Protein AF-A0A832CP91-F1 (afdb_monomer_lite)

Secondary structure (DSSP, 8-state):
-EEEEEEEEEEEEEEEEE--TT-TT-TT-B-EEEEEEESSSSS-EEEEEEE--S-SS-EEEEEEEEEEEEEEEEEE--BSSTTPPP--SEEEEE-PPP--SS--------------S-TTS--PPPPP-

pLDDT: mean 84.93, std 19.27, range [43.94, 98.69]

Foldseek 3Di:
DDKDFAPAWAKFFWKKFAADPPDPPLLQAFFKKWKWFAAPVPDIDTQDIGTDDSDRDIDIGGGPDIDTGRMMDIGRPDHPHPPGHHGTPDMDTDGDDPPPPDPPPPDDPPPDPPPDDDPPPPDDDDDDD

Radius of gyration: 22.29 Å; chains: 1; bounding box: 52×46×67 Å

Structure (mmCIF, N/CA/C/O backbone):
data_AF-A0A832CP91-F1
#
_entry.id   AF-A0A832CP91-F1
#
loop_
_atom_site.group_PDB
_atom_site.id
_atom_site.type_symbol
_atom_site.label_atom_id
_atom_site.label_alt_id
_atom_site.label_comp_id
_atom_site.label_asym_id
_atom_site.label_entity_id
_atom_site.label_seq_id
_atom_site.pdbx_PDB_ins_code
_atom_site.Cartn_x
_atom_site.Cartn_y
_atom_site.Cartn_z
_atom_site.occupancy
_atom_site.B_iso_or_equiv
_atom_site.auth_seq_id
_atom_site.auth_comp_id
_atom_site.auth_asym_id
_atom_site.auth_atom_id
_atom_site.pdbx_PDB_model_num
ATOM 1 N N . MET A 1 1 ? 9.974 3.261 3.440 1.00 84.81 1 MET A N 1
ATOM 2 C CA . MET A 1 1 ? 8.788 2.992 4.282 1.00 84.81 1 MET A CA 1
ATOM 3 C C . MET A 1 1 ? 8.161 4.326 4.604 1.00 84.81 1 MET A C 1
ATOM 5 O O . MET A 1 1 ? 8.901 5.224 4.986 1.00 84.81 1 MET A O 1
ATOM 9 N N . SER A 1 2 ? 6.847 4.434 4.451 1.00 90.44 2 SER A N 1
ATOM 10 C CA . SER A 1 2 ? 6.091 5.631 4.822 1.00 90.44 2 SER A CA 1
ATOM 11 C C . SER A 1 2 ? 5.188 5.294 6.002 1.00 90.44 2 SER A C 1
ATOM 13 O O . SER A 1 2 ? 4.533 4.251 5.985 1.00 90.44 2 SER A O 1
ATOM 15 N N . GLU A 1 3 ? 5.177 6.148 7.020 1.00 94.94 3 GLU A N 1
ATOM 16 C CA . GLU A 1 3 ? 4.324 6.013 8.200 1.00 94.94 3 GLU A CA 1
ATOM 17 C C . GLU A 1 3 ? 3.435 7.247 8.328 1.00 94.94 3 GLU A C 1
ATOM 19 O O . GLU A 1 3 ? 3.898 8.377 8.175 1.00 94.94 3 GLU A O 1
ATOM 24 N N . PHE A 1 4 ? 2.162 7.011 8.613 1.00 94.75 4 PHE A N 1
ATOM 25 C CA . PHE A 1 4 ? 1.144 8.032 8.787 1.00 94.75 4 PHE A CA 1
ATOM 26 C C . PHE A 1 4 ? 0.521 7.855 10.162 1.00 94.75 4 PHE A C 1
ATOM 28 O O . PHE A 1 4 ? 0.182 6.737 10.557 1.00 94.75 4 PHE A O 1
ATOM 35 N N . LYS A 1 5 ? 0.362 8.970 10.872 1.00 97.06 5 LYS A N 1
ATOM 36 C CA . LYS A 1 5 ? -0.325 9.034 12.157 1.00 97.06 5 LYS A CA 1
ATOM 37 C C . LYS A 1 5 ? -1.556 9.914 12.010 1.00 97.06 5 LYS A C 1
ATOM 39 O O . LYS A 1 5 ? -1.450 11.059 11.573 1.00 97.06 5 LYS A O 1
ATOM 44 N N . PHE A 1 6 ? -2.697 9.378 12.405 1.00 94.31 6 PHE A N 1
ATOM 45 C CA . PHE A 1 6 ? -3.952 10.103 12.506 1.00 94.31 6 PHE A CA 1
ATOM 46 C C . PHE A 1 6 ? -4.117 10.636 13.935 1.00 94.31 6 PHE A C 1
ATOM 48 O O . PHE A 1 6 ? -3.619 10.014 14.879 1.00 94.31 6 PHE A O 1
ATOM 55 N N . PRO A 1 7 ? -4.764 11.802 14.114 1.00 92.12 7 PRO A N 1
ATOM 56 C CA . PRO A 1 7 ? -5.030 12.343 15.445 1.00 92.12 7 PRO A CA 1
ATOM 57 C C . PRO A 1 7 ? -5.966 11.431 16.249 1.00 92.12 7 PRO A C 1
ATOM 59 O O . PRO A 1 7 ? -5.750 11.247 17.443 1.00 92.12 7 PRO A O 1
ATOM 62 N N . ASP A 1 8 ? -6.928 10.809 15.565 1.00 91.00 8 ASP A N 1
ATOM 63 C CA . ASP A 1 8 ? -7.927 9.910 16.133 1.00 91.00 8 ASP A CA 1
ATOM 64 C C . ASP A 1 8 ? -7.904 8.545 15.437 1.00 91.00 8 ASP A C 1
ATOM 66 O O . ASP A 1 8 ? -7.380 8.395 14.328 1.00 91.00 8 ASP A O 1
ATOM 70 N N . LYS A 1 9 ? -8.525 7.546 16.075 1.00 94.19 9 LYS A N 1
ATOM 71 C CA . LYS A 1 9 ? -8.756 6.235 15.463 1.00 94.19 9 LYS A CA 1
ATOM 72 C C . LYS A 1 9 ? -9.829 6.364 14.381 1.00 94.19 9 LYS A C 1
ATOM 74 O O . LYS A 1 9 ? -10.985 6.640 14.692 1.00 94.19 9 LYS A O 1
ATOM 79 N N . ILE A 1 10 ? -9.453 6.123 13.126 1.00 94.44 10 ILE A N 1
ATOM 80 C CA . ILE A 1 10 ? -10.343 6.260 11.963 1.00 94.44 10 ILE A CA 1
ATOM 81 C C . ILE A 1 10 ? -10.623 4.903 11.302 1.00 94.44 10 ILE A C 1
ATOM 83 O O . ILE A 1 10 ? -9.771 4.010 11.375 1.00 94.44 10 ILE A O 1
ATOM 87 N N . PRO A 1 11 ? -11.783 4.724 10.642 1.00 96.00 11 PRO A N 1
ATOM 88 C CA . PRO A 1 11 ? -12.017 3.569 9.784 1.00 96.00 11 PRO A CA 1
ATOM 89 C C . PRO A 1 11 ? -11.190 3.674 8.491 1.00 96.00 11 PRO A C 1
ATOM 91 O O . PRO A 1 11 ? -11.091 4.745 7.890 1.00 96.00 11 PRO A O 1
ATOM 94 N N . ILE A 1 12 ? -10.604 2.562 8.051 1.00 96.44 12 ILE A N 1
ATOM 95 C CA . ILE A 1 12 ? -9.731 2.463 6.876 1.00 96.44 12 ILE A CA 1
ATOM 96 C C . ILE A 1 12 ? -10.074 1.200 6.075 1.00 96.44 12 ILE A C 1
ATOM 98 O O . ILE A 1 12 ? -9.976 0.084 6.590 1.00 96.44 12 ILE A O 1
ATOM 102 N N . ASP A 1 13 ? -10.392 1.389 4.794 1.00 97.06 13 ASP A N 1
ATOM 103 C CA . ASP A 1 13 ? -10.789 0.349 3.831 1.00 97.06 13 ASP A CA 1
ATOM 104 C C . ASP A 1 13 ? -9.748 0.098 2.735 1.00 97.06 13 ASP A C 1
ATOM 106 O O . ASP A 1 13 ? -9.864 -0.849 1.947 1.00 97.06 13 ASP A O 1
ATOM 110 N N . GLY A 1 14 ? -8.734 0.953 2.630 1.00 97.81 14 GLY A N 1
ATOM 111 C CA . GLY A 1 14 ? -7.695 0.786 1.627 1.00 97.81 14 GLY A CA 1
ATOM 112 C C . GLY A 1 14 ? -6.844 2.020 1.389 1.00 97.81 14 GLY A C 1
ATOM 113 O O . GLY A 1 14 ? -6.896 2.996 2.138 1.00 97.81 14 GLY A O 1
ATOM 114 N N . LEU A 1 15 ? -6.076 1.963 0.305 1.00 98.12 15 LEU A N 1
ATOM 115 C CA . LEU A 1 15 ? -5.162 3.004 -0.149 1.00 98.12 15 LEU A CA 1
ATOM 116 C C . LEU A 1 15 ? -5.340 3.275 -1.647 1.00 98.12 15 LEU A C 1
ATOM 118 O O . LEU A 1 15 ? -5.660 2.365 -2.415 1.00 98.12 15 LEU A O 1
ATOM 122 N N . ILE A 1 16 ? -5.089 4.514 -2.063 1.00 98.12 16 ILE A N 1
ATOM 123 C CA . ILE A 1 16 ? -4.821 4.886 -3.457 1.00 98.12 16 ILE A CA 1
ATOM 124 C C . ILE A 1 16 ? -3.348 5.260 -3.542 1.00 98.12 16 ILE A C 1
ATOM 126 O O . ILE A 1 16 ? -2.869 6.045 -2.727 1.00 98.12 16 ILE A O 1
ATOM 130 N N . LEU A 1 17 ? -2.638 4.702 -4.515 1.00 97.94 17 LEU A N 1
ATOM 131 C CA . LEU A 1 17 ? -1.229 4.985 -4.759 1.00 97.94 17 LEU A CA 1
ATOM 132 C C . LEU A 1 17 ? -1.042 5.553 -6.164 1.00 97.94 17 LEU A C 1
ATOM 134 O O . LEU A 1 17 ? -1.545 4.984 -7.135 1.00 97.94 17 LEU A O 1
ATOM 138 N N . LEU A 1 18 ? -0.273 6.636 -6.269 1.00 97.50 18 LEU A N 1
ATOM 139 C CA . LEU A 1 18 ? 0.169 7.220 -7.531 1.00 97.50 18 LEU A CA 1
AT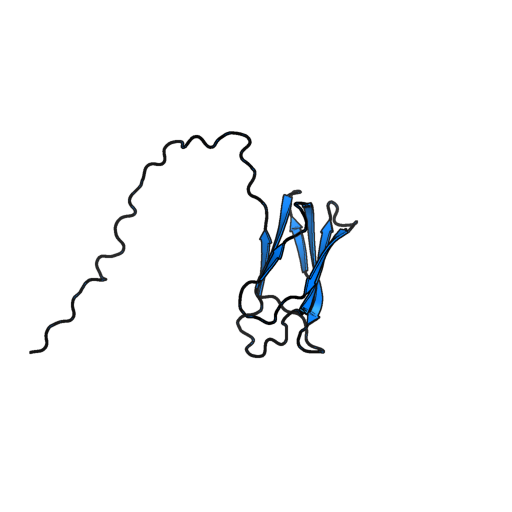OM 140 C C . LEU A 1 18 ? 1.699 7.220 -7.608 1.00 97.50 18 LEU A C 1
ATOM 142 O O . LEU A 1 18 ? 2.380 7.804 -6.760 1.00 97.50 18 LEU A O 1
ATOM 146 N N . ASN A 1 19 ? 2.238 6.591 -8.652 1.00 96.31 19 ASN A N 1
ATOM 147 C CA . ASN A 1 19 ? 3.672 6.616 -8.940 1.00 96.31 19 ASN A CA 1
ATOM 148 C C . ASN A 1 19 ? 4.127 8.011 -9.407 1.00 96.31 19 ASN A C 1
ATOM 150 O O . ASN A 1 19 ? 3.323 8.824 -9.876 1.00 96.31 19 ASN A O 1
ATOM 154 N N . CYS A 1 20 ? 5.430 8.286 -9.307 1.00 95.25 20 CYS A N 1
ATOM 155 C CA . CYS A 1 20 ? 6.030 9.531 -9.788 1.00 95.25 20 CYS A CA 1
ATOM 156 C C . CYS A 1 20 ? 5.754 9.758 -11.281 1.00 95.25 20 CYS A C 1
ATOM 158 O O . CYS A 1 20 ? 6.135 8.960 -12.130 1.00 95.25 20 CYS A O 1
ATOM 160 N N . GLN A 1 21 ? 5.117 10.884 -11.603 1.00 92.56 21 GLN A N 1
ATOM 161 C CA . GLN A 1 21 ? 4.687 11.207 -12.971 1.00 92.56 21 GLN A CA 1
ATOM 162 C C . GLN A 1 21 ? 5.806 11.801 -13.841 1.00 92.56 21 GLN A C 1
ATOM 164 O O . GLN A 1 21 ? 5.653 11.945 -15.049 1.00 92.56 21 GLN A O 1
ATOM 169 N N . ASN A 1 22 ? 6.934 12.170 -13.232 1.00 91.50 22 ASN A N 1
ATOM 170 C CA . ASN A 1 22 ? 8.065 12.817 -13.896 1.00 91.50 22 ASN A CA 1
ATOM 171 C C . ASN A 1 22 ? 9.199 11.848 -14.276 1.00 91.50 22 ASN A C 1
ATOM 173 O O . ASN A 1 22 ? 10.164 12.276 -14.908 1.00 91.50 22 ASN A O 1
ATOM 177 N N . ASP A 1 23 ? 9.100 10.563 -13.920 1.00 88.19 23 ASP A N 1
ATOM 178 C CA . ASP A 1 23 ? 10.095 9.549 -14.272 1.00 88.19 23 ASP A CA 1
ATOM 179 C C . ASP A 1 23 ? 9.632 8.718 -15.475 1.00 88.19 23 ASP A C 1
ATOM 181 O O . ASP A 1 23 ? 8.853 7.771 -15.355 1.00 88.19 23 ASP A O 1
ATOM 185 N N . ARG A 1 24 ? 10.163 9.046 -16.659 1.00 87.81 24 ARG A N 1
ATOM 186 C CA . ARG A 1 24 ? 9.867 8.318 -17.903 1.00 87.81 24 ARG A CA 1
ATOM 187 C C . ARG A 1 24 ? 10.301 6.850 -17.852 1.00 87.81 24 ARG A C 1
ATOM 189 O O . ARG A 1 24 ? 9.702 6.024 -18.540 1.00 87.81 24 ARG A O 1
ATOM 196 N N . PHE A 1 25 ? 11.342 6.531 -17.085 1.00 89.56 25 PHE A N 1
ATOM 197 C CA . PHE A 1 25 ? 11.893 5.181 -16.985 1.00 89.56 25 PHE A CA 1
ATOM 198 C C . PHE A 1 25 ? 11.261 4.361 -15.862 1.00 89.56 25 PHE A C 1
ATOM 200 O O . PHE A 1 25 ? 11.484 3.152 -15.818 1.00 89.56 25 PHE A O 1
ATOM 207 N N . ARG A 1 26 ? 10.435 4.988 -15.010 1.00 92.94 26 ARG A N 1
ATOM 208 C CA . ARG A 1 26 ? 9.679 4.329 -13.935 1.00 92.94 26 ARG A CA 1
ATOM 209 C C . ARG A 1 26 ? 10.578 3.484 -13.032 1.00 92.94 26 ARG A C 1
ATOM 211 O O . ARG A 1 26 ? 10.230 2.372 -12.637 1.00 92.94 26 ARG A O 1
ATOM 218 N N . LEU A 1 27 ? 11.773 3.995 -12.741 1.00 93.25 27 LEU A N 1
ATOM 219 C CA . LEU A 1 27 ? 12.792 3.272 -11.991 1.00 93.25 27 LEU A CA 1
ATOM 220 C C . LEU A 1 27 ? 12.292 2.980 -10.580 1.00 93.25 27 LEU A C 1
ATOM 222 O O . LEU A 1 27 ? 12.509 1.883 -10.076 1.00 93.25 27 LEU A O 1
ATOM 226 N N . GLY A 1 28 ? 11.600 3.936 -9.961 1.00 95.94 28 GLY A N 1
ATOM 227 C CA . GLY A 1 28 ? 11.100 3.813 -8.594 1.00 95.94 28 GLY A CA 1
ATOM 228 C C . GLY A 1 28 ? 9.758 3.100 -8.442 1.00 95.94 28 GLY A C 1
ATOM 229 O O . GLY A 1 28 ? 9.277 2.994 -7.313 1.00 95.94 28 GLY A O 1
ATOM 230 N N . ASP A 1 29 ? 9.161 2.593 -9.528 1.00 97.56 29 ASP A N 1
ATOM 231 C CA . ASP A 1 29 ? 7.869 1.911 -9.457 1.00 97.56 29 ASP A CA 1
ATOM 232 C C . ASP A 1 29 ? 7.952 0.695 -8.534 1.00 97.56 29 ASP A C 1
ATOM 234 O O . ASP A 1 29 ? 8.728 -0.249 -8.737 1.00 97.56 29 ASP A O 1
ATOM 238 N N . ILE A 1 30 ? 7.098 0.716 -7.519 1.00 98.12 30 ILE A N 1
ATOM 239 C CA . ILE A 1 30 ? 6.993 -0.341 -6.524 1.00 98.12 30 ILE A CA 1
ATOM 240 C C . ILE A 1 30 ? 6.350 -1.563 -7.170 1.00 98.12 30 ILE A C 1
ATOM 242 O O . ILE A 1 30 ? 5.351 -1.453 -7.882 1.00 98.12 30 ILE A O 1
ATOM 246 N N . LYS A 1 31 ? 6.923 -2.735 -6.899 1.00 98.25 31 LYS A N 1
ATOM 247 C CA . LYS A 1 31 ? 6.364 -4.020 -7.305 1.00 98.25 31 LYS A CA 1
ATOM 248 C C . LYS A 1 31 ? 5.665 -4.661 -6.121 1.00 98.25 31 LYS A C 1
ATOM 250 O O . LYS A 1 31 ? 4.448 -4.584 -6.043 1.00 98.25 31 LYS A O 1
ATOM 255 N N . ASP A 1 32 ? 6.400 -5.248 -5.186 1.00 98.50 32 ASP A N 1
ATOM 256 C CA . ASP A 1 32 ? 5.802 -5.935 -4.042 1.00 98.50 32 ASP A CA 1
ATOM 257 C C . ASP A 1 32 ? 5.713 -4.994 -2.840 1.00 98.50 32 ASP A C 1
ATOM 259 O O . ASP A 1 32 ? 6.610 -4.181 -2.604 1.00 98.50 32 ASP A O 1
ATOM 263 N N . PHE A 1 33 ? 4.638 -5.100 -2.063 1.00 98.69 33 PHE A N 1
ATOM 264 C CA . PHE A 1 33 ? 4.410 -4.250 -0.899 1.00 98.69 33 PHE A CA 1
ATOM 265 C C . PHE A 1 33 ? 3.682 -4.982 0.229 1.00 98.69 33 PHE A C 1
ATOM 267 O O . PHE A 1 33 ? 3.035 -6.014 0.032 1.00 98.69 33 PHE A O 1
ATOM 274 N N . VAL A 1 34 ? 3.754 -4.381 1.413 1.00 98.69 34 VAL A N 1
ATOM 275 C CA . VAL A 1 34 ? 2.943 -4.694 2.591 1.00 98.69 34 VAL A CA 1
ATOM 276 C C . VAL A 1 34 ? 2.361 -3.403 3.148 1.00 98.69 34 VAL A C 1
ATOM 278 O O . VAL A 1 34 ? 3.027 -2.367 3.168 1.00 98.69 34 VAL A O 1
ATOM 281 N N . THR A 1 35 ? 1.121 -3.467 3.619 1.00 98.56 35 THR A N 1
ATOM 282 C CA . THR A 1 35 ? 0.530 -2.429 4.464 1.00 98.56 35 THR A CA 1
ATOM 283 C C . THR A 1 35 ? 0.246 -2.993 5.845 1.00 98.56 35 THR A C 1
ATOM 285 O O . THR A 1 35 ? -0.337 -4.070 5.985 1.00 98.56 35 THR A O 1
ATOM 288 N N . GLU A 1 36 ? 0.655 -2.244 6.860 1.00 98.69 36 GLU A N 1
ATOM 289 C CA . GLU A 1 36 ? 0.444 -2.557 8.268 1.00 98.69 36 GLU A CA 1
ATOM 290 C C . GLU A 1 36 ? -0.368 -1.436 8.916 1.00 98.69 36 GLU A C 1
ATOM 292 O O . GLU A 1 36 ? -0.199 -0.262 8.578 1.00 98.69 36 GLU A O 1
ATOM 297 N N . LEU A 1 37 ? -1.225 -1.790 9.868 1.00 98.38 37 LEU A N 1
ATOM 298 C CA . LEU A 1 37 ? -1.966 -0.840 10.693 1.00 98.38 37 LEU A CA 1
ATOM 299 C C . LEU A 1 37 ? -1.632 -1.045 12.168 1.00 98.38 37 LEU A C 1
ATOM 301 O O . LEU A 1 37 ? -1.225 -2.134 12.582 1.00 98.38 37 LEU A O 1
ATOM 305 N N . SER A 1 38 ? -1.824 0.006 12.957 1.00 98.00 38 SER A N 1
ATOM 306 C CA . SER A 1 38 ? -1.669 -0.039 14.406 1.00 98.00 38 SER A CA 1
ATOM 307 C C . SER A 1 38 ? -2.652 0.907 15.102 1.00 98.00 38 SER A C 1
ATOM 309 O O . SER A 1 38 ? -2.967 1.993 14.607 1.00 98.00 38 SER A O 1
ATOM 311 N N . GLU A 1 39 ? -3.154 0.486 16.262 1.00 96.06 39 GLU A N 1
ATOM 312 C CA . GLU A 1 39 ? -3.974 1.337 17.134 1.00 96.06 39 GLU A CA 1
ATOM 313 C C . GLU A 1 39 ? -3.119 2.201 18.075 1.00 96.06 39 GLU A C 1
ATOM 315 O O . GLU A 1 39 ? -3.549 3.285 18.458 1.00 96.06 39 GLU A O 1
ATOM 320 N N . ASP A 1 40 ? -1.907 1.749 18.418 1.00 94.12 40 ASP A N 1
ATOM 321 C CA . ASP A 1 40 ? -1.052 2.309 19.478 1.00 94.12 40 ASP A CA 1
ATOM 322 C C . ASP A 1 40 ? 0.327 2.804 18.984 1.00 94.12 40 ASP A C 1
ATOM 324 O O . ASP A 1 40 ? 1.116 3.346 19.759 1.00 94.12 40 ASP A O 1
ATOM 328 N N . GLY A 1 41 ? 0.654 2.587 17.708 1.00 94.94 41 GLY A N 1
ATOM 329 C CA . GLY A 1 41 ? 1.955 2.888 17.102 1.00 94.94 41 GLY A CA 1
ATOM 330 C C . GLY A 1 41 ? 3.085 1.920 17.486 1.00 94.94 41 GLY A C 1
ATOM 331 O O . GLY A 1 41 ? 4.194 2.029 16.958 1.00 94.94 41 GLY A O 1
ATOM 332 N N . SER A 1 42 ? 2.823 0.949 18.362 1.00 95.56 42 SER A N 1
ATOM 333 C CA . SER A 1 42 ? 3.813 0.007 18.904 1.00 95.56 42 SER A CA 1
ATOM 334 C C . SER A 1 42 ? 3.595 -1.413 18.385 1.00 95.56 42 SER A C 1
ATOM 336 O O . SER A 1 42 ? 4.547 -2.074 17.967 1.00 95.56 42 SER A O 1
ATOM 338 N N . THR A 1 43 ? 2.343 -1.862 18.346 1.00 97.19 43 THR A N 1
ATOM 339 C CA . THR A 1 43 ? 1.933 -3.183 17.869 1.00 97.19 43 THR A CA 1
ATOM 340 C C . THR A 1 43 ? 1.381 -3.063 16.457 1.00 97.19 43 THR A C 1
ATOM 342 O O . THR A 1 43 ? 0.421 -2.331 16.226 1.00 97.19 43 THR A O 1
ATOM 345 N N . TRP A 1 44 ? 1.973 -3.784 15.505 1.00 98.06 44 TRP A N 1
ATOM 346 C CA . TRP A 1 44 ? 1.653 -3.657 14.083 1.00 98.06 44 TRP A CA 1
ATOM 347 C C . TRP A 1 44 ? 1.053 -4.943 13.527 1.00 98.06 44 TRP A C 1
ATOM 349 O O . TRP A 1 44 ? 1.600 -6.028 13.724 1.00 98.06 44 TRP A O 1
ATOM 359 N N . GLN A 1 45 ? -0.056 -4.809 12.803 1.00 98.06 45 GLN A N 1
ATOM 360 C CA . GLN A 1 45 ? -0.720 -5.901 12.102 1.00 98.06 45 GLN A CA 1
ATOM 361 C C . GLN A 1 45 ? -0.591 -5.703 10.590 1.00 98.06 45 GLN A C 1
ATOM 363 O O . GLN A 1 45 ? -1.034 -4.683 10.068 1.00 98.06 45 GLN A O 1
ATOM 368 N N . GLU A 1 46 ? -0.058 -6.697 9.874 1.00 98.38 46 GLU A N 1
ATOM 369 C CA . GLU A 1 46 ? -0.150 -6.763 8.409 1.00 98.38 46 GLU A CA 1
ATOM 370 C C . GLU A 1 46 ? -1.622 -6.940 8.001 1.00 98.38 46 GLU A C 1
ATOM 372 O O . GLU A 1 46 ? -2.279 -7.902 8.409 1.00 98.38 46 GLU A O 1
ATOM 377 N N . VAL A 1 47 ? -2.153 -5.994 7.221 1.00 98.19 47 VAL A N 1
ATOM 378 C CA . VAL A 1 47 ? -3.553 -6.017 6.755 1.00 98.19 47 VAL A CA 1
ATOM 379 C C . VAL A 1 47 ? -3.678 -6.408 5.291 1.00 98.19 47 VAL A C 1
ATOM 381 O O . VAL A 1 47 ? -4.697 -6.967 4.888 1.00 98.19 47 VAL A O 1
ATOM 384 N N . VAL A 1 48 ? -2.645 -6.140 4.491 1.00 98.44 48 VAL A N 1
ATOM 385 C CA . VAL A 1 48 ? -2.574 -6.580 3.099 1.00 98.44 48 VAL A CA 1
ATOM 386 C C . VAL A 1 48 ? -1.125 -6.672 2.633 1.00 98.44 48 VAL A C 1
ATOM 388 O O . VAL A 1 48 ? -0.273 -5.858 2.997 1.00 98.44 48 VAL A O 1
ATOM 391 N N . ARG A 1 49 ? -0.879 -7.650 1.768 1.00 98.69 49 ARG A N 1
ATOM 392 C CA . ARG A 1 49 ? 0.345 -7.837 0.996 1.00 98.69 49 ARG A CA 1
ATOM 393 C C . ARG A 1 49 ? -0.042 -8.066 -0.449 1.00 98.69 49 ARG A C 1
ATOM 395 O O . ARG A 1 49 ? -0.997 -8.792 -0.719 1.00 98.69 49 ARG A O 1
ATOM 402 N N . GLY A 1 50 ? 0.698 -7.473 -1.371 1.00 98.25 50 GLY A N 1
ATOM 403 C CA . GLY A 1 50 ? 0.380 -7.622 -2.780 1.00 98.25 50 GLY A CA 1
ATOM 404 C C . GLY A 1 50 ? 1.469 -7.120 -3.704 1.00 98.25 50 GLY A C 1
ATOM 405 O O . GLY A 1 50 ? 2.572 -6.777 -3.276 1.00 98.25 50 GLY A O 1
ATOM 406 N N . THR A 1 51 ? 1.103 -7.071 -4.980 1.00 98.50 51 THR A N 1
ATOM 407 C CA . THR A 1 51 ? 1.946 -6.587 -6.067 1.00 98.50 51 THR A CA 1
ATOM 408 C C . THR A 1 51 ? 1.212 -5.474 -6.814 1.00 98.50 51 THR A C 1
ATOM 410 O O . THR A 1 51 ? 0.004 -5.557 -7.037 1.00 98.50 51 THR A O 1
ATOM 413 N N . LEU A 1 52 ? 1.942 -4.434 -7.199 1.00 98.44 52 LEU A N 1
ATOM 414 C CA . LEU A 1 52 ? 1.482 -3.299 -7.990 1.00 98.44 52 LEU A CA 1
ATOM 415 C C . LEU A 1 52 ? 2.028 -3.398 -9.414 1.00 98.44 52 LEU A C 1
ATOM 417 O O . LEU A 1 52 ? 3.118 -3.920 -9.661 1.00 98.44 52 LEU A O 1
ATOM 421 N N . SER A 1 53 ? 1.272 -2.867 -10.367 1.00 97.81 53 SER A N 1
ATOM 422 C CA . SER A 1 53 ? 1.708 -2.731 -11.755 1.00 97.81 53 SER A CA 1
ATOM 423 C C . SER A 1 53 ? 2.646 -1.533 -11.912 1.00 97.81 53 SER A C 1
ATOM 425 O O . SER A 1 53 ? 2.487 -0.521 -11.228 1.00 97.81 53 SER A O 1
ATOM 427 N N . SER A 1 54 ? 3.585 -1.613 -12.857 1.00 96.88 54 SER A N 1
ATOM 428 C CA . SER A 1 54 ? 4.355 -0.441 -13.288 1.00 96.88 54 SER A CA 1
ATOM 429 C C . SER A 1 54 ? 3.505 0.398 -14.245 1.00 96.88 54 SER A C 1
ATOM 431 O O . SER A 1 54 ? 3.280 0.027 -15.402 1.00 96.88 54 SER A O 1
ATOM 433 N N . THR A 1 55 ? 2.957 1.501 -13.741 1.00 96.00 55 THR A N 1
ATOM 434 C CA . THR A 1 55 ? 1.981 2.343 -14.443 1.00 96.00 55 THR A CA 1
ATOM 435 C C . THR A 1 55 ? 2.005 3.779 -13.923 1.00 96.00 55 THR A C 1
ATOM 437 O O . THR A 1 55 ? 2.391 4.023 -12.782 1.00 96.00 55 THR A O 1
ATOM 440 N N . PHE A 1 56 ? 1.553 4.722 -14.753 1.00 94.81 56 PHE A N 1
ATOM 441 C CA . PHE A 1 56 ? 1.287 6.102 -14.339 1.00 94.81 56 PHE A CA 1
ATOM 442 C C . PHE A 1 56 ? -0.125 6.290 -13.775 1.00 94.81 56 PHE A C 1
ATOM 444 O O . PHE A 1 56 ? -0.390 7.307 -13.141 1.00 94.81 56 PHE A O 1
ATOM 451 N N . ASN A 1 57 ? -1.023 5.322 -13.980 1.00 97.00 57 ASN A N 1
ATOM 452 C CA . ASN A 1 57 ? -2.387 5.402 -13.467 1.00 97.00 57 ASN A CA 1
ATOM 453 C C . ASN A 1 57 ? -2.414 5.179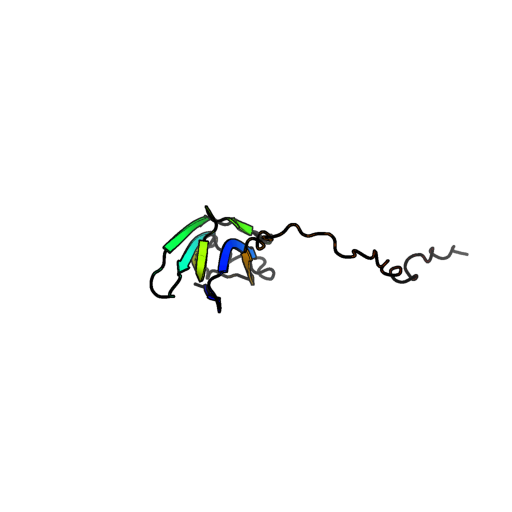 -11.946 1.00 97.00 57 ASN A C 1
ATOM 455 O O . ASN A 1 57 ? -1.652 4.344 -11.447 1.00 97.00 57 ASN A O 1
ATOM 459 N N . PRO A 1 58 ? -3.330 5.842 -11.215 1.00 97.88 58 PRO A N 1
ATOM 460 C CA . PRO A 1 58 ? -3.590 5.518 -9.821 1.00 97.88 58 PRO A CA 1
ATOM 461 C C . PRO A 1 58 ? -3.951 4.039 -9.648 1.00 97.88 58 PRO A C 1
ATOM 463 O O . PRO A 1 58 ? -4.701 3.469 -10.445 1.00 97.88 58 PRO A O 1
ATOM 466 N N . GLN A 1 59 ? -3.446 3.423 -8.583 1.00 98.12 59 GLN A N 1
ATOM 467 C CA . GLN A 1 59 ? -3.716 2.031 -8.233 1.00 98.12 59 GLN A CA 1
ATOM 468 C C . GLN A 1 59 ? -4.428 1.958 -6.889 1.00 98.12 59 GLN A C 1
ATOM 470 O O . GLN A 1 59 ? -4.014 2.586 -5.916 1.00 98.12 59 GLN A O 1
ATOM 475 N N . ILE A 1 60 ? -5.506 1.179 -6.840 1.00 98.38 60 ILE A N 1
ATOM 476 C CA . ILE A 1 60 ? -6.318 1.004 -5.638 1.00 98.38 60 ILE A CA 1
ATOM 477 C C . ILE A 1 60 ? -5.906 -0.289 -4.939 1.00 98.38 60 ILE A C 1
ATOM 479 O O . ILE A 1 60 ? -5.969 -1.370 -5.522 1.00 98.38 60 ILE A O 1
ATOM 483 N N . ILE A 1 61 ? -5.565 -0.180 -3.659 1.00 98.19 61 ILE A N 1
ATOM 484 C CA . ILE A 1 61 ? -5.310 -1.301 -2.760 1.00 98.19 61 ILE A CA 1
ATOM 485 C C . ILE A 1 61 ? -6.499 -1.391 -1.803 1.00 98.19 61 ILE A C 1
ATOM 487 O O . ILE A 1 61 ? -6.666 -0.536 -0.936 1.00 98.19 61 ILE A O 1
ATOM 491 N N . ARG A 1 62 ? -7.348 -2.409 -1.957 1.00 97.69 62 ARG A N 1
ATOM 492 C CA . ARG A 1 62 ? -8.465 -2.680 -1.037 1.00 97.69 62 ARG A CA 1
ATOM 493 C C . ARG A 1 62 ? -8.003 -3.598 0.087 1.00 97.69 62 ARG A C 1
ATOM 495 O O . ARG A 1 62 ? -7.306 -4.578 -0.170 1.00 97.69 62 ARG A O 1
ATOM 502 N N . PHE A 1 63 ? -8.405 -3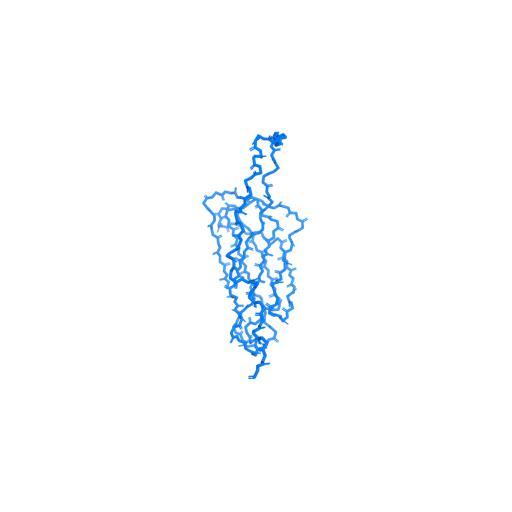.300 1.316 1.00 97.56 63 PHE A N 1
ATOM 503 C CA . PHE A 1 63 ? -8.204 -4.210 2.438 1.00 97.56 63 PHE A CA 1
ATOM 504 C C . PHE A 1 63 ? -9.317 -5.270 2.476 1.00 97.56 63 PHE A C 1
ATOM 506 O O . PHE A 1 63 ? -10.399 -5.038 1.935 1.00 97.56 63 PHE A O 1
ATOM 513 N N . PRO A 1 64 ? -9.092 -6.433 3.118 1.00 96.62 64 PRO A N 1
ATOM 514 C CA . PRO A 1 64 ? -10.104 -7.494 3.201 1.00 96.62 64 PRO A CA 1
ATOM 515 C C . PRO A 1 64 ? -11.385 -7.092 3.948 1.00 96.62 64 PRO A C 1
ATOM 517 O O . PRO A 1 64 ? -12.417 -7.742 3.806 1.00 96.62 64 PRO A O 1
ATOM 520 N N . LYS A 1 65 ? -11.298 -6.059 4.789 1.00 95.75 65 LYS A N 1
ATOM 521 C CA . LYS A 1 65 ? -12.382 -5.475 5.582 1.00 95.75 65 LYS A CA 1
ATOM 522 C C . LYS A 1 65 ? -11.989 -4.062 6.016 1.00 95.75 65 LYS A C 1
ATOM 524 O O . LYS A 1 65 ? -10.820 -3.697 5.903 1.00 95.75 65 LYS A O 1
ATOM 529 N N . THR A 1 66 ? -12.931 -3.330 6.599 1.00 96.50 66 THR A N 1
ATOM 530 C CA . THR A 1 66 ? -12.649 -2.091 7.330 1.00 96.50 66 THR A CA 1
ATOM 531 C C . THR A 1 66 ? -11.868 -2.378 8.605 1.00 96.50 66 THR A C 1
ATOM 533 O O . THR A 1 66 ? -12.277 -3.196 9.435 1.00 96.50 66 THR A O 1
ATOM 536 N N . TYR A 1 67 ? -10.760 -1.672 8.793 1.00 96.38 67 TYR A N 1
ATOM 537 C CA . TYR A 1 67 ? -9.987 -1.658 10.033 1.00 96.38 67 TYR A CA 1
ATOM 538 C C . TYR A 1 67 ? -10.146 -0.309 10.718 1.00 96.38 67 TYR A C 1
ATOM 540 O O . TYR A 1 67 ? -10.359 0.693 10.050 1.00 96.38 67 TYR A O 1
ATOM 548 N N . HIS A 1 68 ? -10.025 -0.268 12.042 1.00 96.06 68 HIS A N 1
ATOM 549 C CA . HIS A 1 68 ? -9.950 0.996 12.769 1.00 96.06 68 HIS A CA 1
ATOM 550 C C . HIS A 1 68 ? -8.552 1.146 13.351 1.00 96.06 68 HIS A C 1
ATOM 552 O O . HIS A 1 68 ? -8.125 0.297 14.128 1.00 96.06 68 HIS A O 1
ATOM 558 N N . ALA A 1 69 ? -7.842 2.203 12.973 1.00 97.06 69 ALA A N 1
ATOM 559 C CA . ALA A 1 69 ? -6.456 2.412 13.373 1.00 97.06 69 ALA A CA 1
ATOM 560 C C . ALA A 1 69 ? -6.124 3.903 13.483 1.00 97.06 69 ALA A C 1
ATOM 562 O O . ALA A 1 69 ? -6.766 4.742 12.851 1.00 97.06 69 ALA A O 1
ATOM 563 N N . SER A 1 70 ? -5.096 4.210 14.271 1.00 97.06 70 SER A N 1
ATOM 564 C CA . SER A 1 70 ? -4.531 5.564 14.395 1.00 97.06 70 SER A CA 1
ATOM 565 C C . SER A 1 70 ? -3.195 5.684 13.658 1.00 97.06 70 SER A C 1
ATOM 567 O O . SER A 1 70 ? -2.671 6.781 13.486 1.00 97.06 70 SER A O 1
ATOM 569 N N . HIS A 1 71 ? -2.637 4.561 13.202 1.00 98.38 71 HIS A N 1
ATOM 570 C CA . HIS A 1 71 ? -1.355 4.492 12.518 1.00 98.38 71 HIS A CA 1
ATOM 571 C C . HIS A 1 71 ? -1.426 3.578 11.293 1.00 98.38 71 HIS A C 1
ATOM 573 O O . HIS A 1 71 ? -2.025 2.500 11.335 1.00 98.38 71 HIS A O 1
ATOM 579 N N . LEU A 1 72 ? -0.758 3.992 10.217 1.00 98.25 72 LEU A N 1
ATOM 580 C CA . LEU A 1 72 ? -0.628 3.238 8.974 1.00 98.25 72 LEU A CA 1
ATOM 581 C C . LEU A 1 72 ? 0.826 3.227 8.513 1.00 98.25 72 LEU A C 1
ATOM 583 O O . LEU A 1 72 ? 1.476 4.269 8.464 1.00 98.25 72 LEU A O 1
ATOM 587 N N . ARG A 1 73 ? 1.324 2.057 8.115 1.00 98.25 73 ARG A N 1
ATOM 588 C CA . ARG A 1 73 ? 2.626 1.880 7.468 1.00 98.25 73 ARG A CA 1
ATOM 589 C C . ARG A 1 73 ? 2.449 1.278 6.092 1.00 98.25 73 ARG A C 1
ATOM 591 O O . ARG A 1 73 ? 1.867 0.208 5.946 1.00 98.25 73 ARG A O 1
ATOM 598 N N . PHE A 1 74 ? 3.038 1.930 5.100 1.00 98.44 74 PHE A N 1
ATOM 599 C CA . PHE A 1 74 ? 3.202 1.379 3.764 1.00 98.44 74 PHE A CA 1
ATOM 600 C C . PHE A 1 74 ? 4.673 1.013 3.536 1.00 98.44 74 PHE A C 1
ATOM 602 O O . PHE A 1 74 ? 5.583 1.847 3.656 1.00 98.44 74 PHE A O 1
ATOM 609 N N . LYS A 1 75 ? 4.916 -0.263 3.233 1.00 98.25 75 LYS A N 1
ATOM 610 C CA . LYS A 1 75 ? 6.246 -0.865 3.115 1.00 98.25 75 LYS A CA 1
ATOM 611 C C . LYS A 1 75 ? 6.432 -1.425 1.709 1.00 98.25 75 LYS A C 1
ATOM 613 O O . LYS A 1 75 ? 5.980 -2.537 1.437 1.00 98.25 75 LYS A O 1
ATOM 618 N N . PRO A 1 76 ? 7.123 -0.689 0.826 1.00 97.88 76 PRO A N 1
ATOM 619 C CA . PRO A 1 76 ? 7.637 -1.265 -0.406 1.00 97.88 76 PRO A CA 1
ATOM 620 C C . PRO A 1 76 ? 8.626 -2.383 -0.049 1.00 97.88 76 PRO A C 1
ATOM 622 O O . PRO A 1 76 ? 9.508 -2.179 0.786 1.00 97.88 76 PRO A O 1
ATOM 625 N N . LEU A 1 77 ? 8.463 -3.555 -0.655 1.00 97.81 77 LEU A N 1
ATOM 626 C CA . LEU A 1 77 ? 9.346 -4.713 -0.492 1.00 97.81 77 LEU A CA 1
ATOM 627 C C . LEU A 1 77 ? 10.297 -4.868 -1.678 1.00 97.81 77 LEU A C 1
ATOM 629 O O . LEU A 1 77 ? 11.421 -5.331 -1.508 1.00 97.81 77 LEU A O 1
ATOM 633 N N . SER A 1 78 ? 9.844 -4.492 -2.872 1.00 97.44 78 SER A N 1
ATOM 634 C CA . SER A 1 78 ? 10.623 -4.554 -4.105 1.00 97.44 78 SER A CA 1
ATOM 635 C C . SER A 1 78 ? 10.157 -3.491 -5.101 1.00 97.44 78 SER A C 1
ATOM 637 O O . SER A 1 78 ? 9.078 -2.905 -4.968 1.00 97.44 78 SER A O 1
ATOM 639 N N . THR A 1 79 ? 10.973 -3.255 -6.120 1.00 97.81 79 THR A N 1
ATOM 640 C CA . THR A 1 79 ? 10.663 -2.412 -7.277 1.00 97.81 79 THR A CA 1
ATOM 641 C C . THR A 1 79 ? 10.657 -3.257 -8.549 1.00 97.81 79 THR A C 1
ATOM 643 O O . THR A 1 79 ? 11.146 -4.391 -8.569 1.00 97.81 79 THR A O 1
ATOM 646 N N . HIS A 1 80 ? 10.092 -2.723 -9.633 1.00 96.62 80 HIS A N 1
ATOM 647 C CA . HIS A 1 80 ? 10.137 -3.388 -10.944 1.00 96.62 80 HIS A CA 1
ATOM 648 C C . HIS A 1 80 ? 11.542 -3.386 -11.559 1.00 96.62 80 HIS A C 1
ATOM 650 O O . HIS A 1 80 ? 11.877 -4.291 -12.322 1.00 96.62 80 HIS A O 1
ATOM 656 N N . VAL A 1 81 ? 12.374 -2.404 -11.203 1.00 95.75 81 VAL A N 1
ATOM 657 C CA . VAL A 1 81 ? 13.768 -2.299 -11.647 1.00 95.75 81 VAL A CA 1
ATOM 658 C C . VAL A 1 81 ? 14.701 -2.691 -10.506 1.00 95.75 81 VAL A C 1
ATOM 660 O O . VAL A 1 81 ? 14.789 -1.999 -9.498 1.00 95.75 81 VAL A O 1
ATOM 663 N N . LEU A 1 82 ? 15.428 -3.796 -10.667 1.00 93.75 82 LEU A N 1
ATOM 664 C CA . LEU A 1 82 ? 16.335 -4.293 -9.633 1.00 93.75 82 LEU A CA 1
ATOM 665 C C . LEU A 1 82 ? 17.361 -3.224 -9.216 1.00 93.75 82 LEU A C 1
ATOM 667 O O . LEU A 1 82 ? 18.041 -2.643 -10.059 1.00 93.75 82 LEU A O 1
ATOM 671 N N . GLY A 1 83 ? 17.495 -3.009 -7.906 1.00 90.44 83 GLY A N 1
ATOM 672 C CA . GLY A 1 83 ? 18.460 -2.067 -7.333 1.00 90.44 83 GLY A CA 1
ATOM 673 C C . GLY A 1 83 ? 18.011 -0.603 -7.332 1.00 90.44 83 GLY A C 1
ATOM 674 O O . GLY A 1 83 ? 18.785 0.256 -6.912 1.00 90.44 83 GLY A O 1
ATOM 675 N N . SER A 1 84 ? 16.787 -0.299 -7.771 1.00 94.69 84 SER A N 1
ATOM 676 C CA . SER A 1 84 ? 16.230 1.049 -7.661 1.00 94.69 84 SER A CA 1
ATOM 677 C C . SER A 1 84 ? 15.652 1.341 -6.271 1.00 94.69 84 SER A C 1
ATOM 679 O O . SER A 1 84 ? 15.375 0.441 -5.474 1.00 94.69 84 SER A O 1
ATOM 681 N N . ILE A 1 85 ? 15.469 2.630 -5.977 1.00 94.81 85 ILE A N 1
ATOM 682 C CA . ILE A 1 85 ? 14.820 3.097 -4.748 1.00 94.81 85 ILE A CA 1
ATOM 683 C C . ILE A 1 85 ? 13.316 3.234 -5.020 1.00 94.81 85 ILE A C 1
ATOM 685 O O . ILE A 1 85 ? 12.958 3.913 -5.982 1.00 94.81 85 ILE A O 1
ATOM 689 N N . PRO A 1 86 ? 12.433 2.648 -4.192 1.00 96.31 86 PRO A N 1
ATOM 690 C CA . PRO A 1 86 ? 10.992 2.792 -4.359 1.00 96.31 86 PRO A CA 1
ATOM 691 C C . PRO A 1 86 ? 10.554 4.243 -4.136 1.00 96.31 86 PRO A C 1
ATOM 693 O O . PRO A 1 86 ? 10.897 4.846 -3.115 1.00 96.31 86 PRO A O 1
ATOM 696 N N . THR A 1 87 ? 9.757 4.783 -5.054 1.00 95.75 87 THR A N 1
ATOM 697 C CA . THR A 1 87 ? 9.224 6.148 -4.985 1.00 95.75 87 THR A CA 1
ATOM 698 C C . THR A 1 87 ? 7.712 6.163 -5.167 1.00 95.75 87 THR A C 1
ATOM 700 O O . THR A 1 87 ? 7.115 5.267 -5.758 1.00 95.75 87 THR A O 1
ATOM 703 N N . ILE A 1 88 ? 7.076 7.185 -4.601 1.00 95.38 88 ILE A N 1
ATOM 704 C CA . ILE A 1 88 ? 5.633 7.420 -4.668 1.00 95.38 88 ILE A CA 1
ATOM 705 C C . ILE A 1 88 ? 5.449 8.932 -4.805 1.00 95.38 88 ILE A C 1
ATOM 707 O O . ILE A 1 88 ? 6.142 9.687 -4.121 1.00 95.38 88 ILE A O 1
ATOM 711 N N . ALA A 1 89 ? 4.534 9.373 -5.667 1.00 96.25 89 ALA A N 1
ATOM 712 C CA . ALA A 1 89 ? 4.118 10.774 -5.714 1.00 96.25 89 ALA A CA 1
ATOM 713 C C . ALA A 1 89 ? 3.016 11.055 -4.695 1.00 96.25 89 ALA A C 1
ATOM 715 O O . ALA A 1 89 ? 3.107 12.019 -3.941 1.00 96.25 89 ALA A O 1
ATOM 716 N N . GLU A 1 90 ? 1.995 10.198 -4.661 1.00 96.56 90 GLU A N 1
ATOM 717 C CA . GLU A 1 90 ? 0.857 10.359 -3.764 1.00 96.56 90 GLU A CA 1
ATOM 718 C C . GLU A 1 90 ? 0.428 9.026 -3.150 1.00 96.56 90 GLU A C 1
ATOM 720 O O . GLU A 1 90 ? 0.417 7.984 -3.812 1.00 96.56 90 GLU A O 1
ATOM 725 N N . LEU A 1 91 ? 0.064 9.081 -1.869 1.00 97.00 91 LEU A N 1
ATOM 726 C CA . LEU A 1 91 ? -0.590 7.996 -1.158 1.00 97.00 91 LEU A CA 1
ATOM 727 C C . LEU A 1 91 ? -1.782 8.563 -0.387 1.00 97.00 91 LEU A C 1
ATOM 729 O O . LEU A 1 91 ? -1.605 9.375 0.520 1.00 97.00 91 LEU A O 1
ATOM 733 N N . SER A 1 92 ? -2.980 8.106 -0.728 1.00 96.56 92 SER A N 1
ATOM 734 C CA . SER A 1 92 ? -4.230 8.555 -0.114 1.00 96.56 92 SER A CA 1
ATOM 735 C C . SER A 1 92 ? -4.883 7.397 0.633 1.00 96.56 92 SER A C 1
ATOM 737 O O . SER A 1 92 ? -4.851 6.252 0.178 1.00 96.56 92 SER A O 1
ATOM 739 N N . VAL A 1 93 ? -5.502 7.686 1.775 1.00 96.31 93 VAL A N 1
ATOM 740 C CA . VAL A 1 93 ? -6.238 6.691 2.563 1.00 96.31 93 VAL A CA 1
ATOM 741 C C . VAL A 1 93 ? -7.702 6.691 2.168 1.00 96.31 93 VAL A C 1
ATOM 743 O O . VAL A 1 93 ? -8.315 7.739 1.987 1.00 96.31 93 VAL A O 1
ATOM 746 N N . ILE A 1 94 ? -8.265 5.497 2.044 1.00 95.88 94 ILE A N 1
ATOM 747 C CA . ILE A 1 94 ? -9.669 5.294 1.723 1.00 95.88 94 ILE A CA 1
ATOM 748 C C . ILE A 1 94 ? -10.366 4.958 3.028 1.00 95.88 94 ILE A C 1
ATOM 750 O O . ILE A 1 94 ? -10.118 3.910 3.621 1.00 95.88 94 ILE A O 1
ATOM 754 N N . SER A 1 95 ? -11.210 5.876 3.472 1.00 92.12 95 SER A N 1
ATOM 755 C CA . SER A 1 95 ? -12.055 5.723 4.647 1.00 92.12 95 SER A CA 1
ATOM 756 C C . SER A 1 95 ? -13.502 5.612 4.165 1.00 92.12 95 SER A C 1
ATOM 758 O O . SER A 1 95 ? -13.898 6.410 3.305 1.00 92.12 95 SER A O 1
ATOM 760 N N . PRO A 1 96 ? -14.287 4.631 4.639 1.00 87.00 96 PRO A N 1
ATOM 761 C CA . PRO A 1 96 ? -15.708 4.613 4.344 1.00 87.00 96 PRO A CA 1
ATOM 762 C C . PRO A 1 96 ? -16.332 5.884 4.919 1.00 87.00 96 PRO A C 1
ATOM 764 O O . PRO A 1 96 ? -15.998 6.310 6.026 1.00 87.00 96 PRO A O 1
ATOM 767 N N . LEU A 1 97 ? -17.248 6.493 4.165 1.00 70.94 97 LEU A N 1
ATOM 768 C CA . LEU A 1 97 ? -18.081 7.554 4.721 1.00 70.94 97 LEU A CA 1
ATOM 769 C C . LEU A 1 97 ? -18.773 7.006 5.980 1.00 70.94 97 LEU A C 1
ATOM 771 O O . LEU A 1 97 ? -19.197 5.844 5.961 1.00 70.94 97 LEU A O 1
ATOM 775 N N . PRO A 1 98 ? -18.913 7.803 7.057 1.00 59.81 98 PRO A N 1
ATOM 776 C CA . PRO A 1 98 ? -19.788 7.424 8.153 1.00 59.81 98 PRO A CA 1
ATOM 777 C C . PRO A 1 98 ? -21.139 7.055 7.547 1.00 59.81 98 PRO A C 1
ATOM 779 O O . PRO A 1 98 ? -21.714 7.867 6.822 1.00 59.81 98 PRO A O 1
ATOM 782 N N . ILE A 1 99 ? -21.624 5.833 7.791 1.00 53.28 99 ILE A N 1
ATOM 783 C CA . ILE A 1 99 ? -23.023 5.523 7.501 1.00 53.28 99 ILE A CA 1
ATOM 784 C C . ILE A 1 99 ? -23.806 6.498 8.379 1.00 53.28 99 ILE A C 1
ATOM 786 O O . ILE A 1 99 ? -23.646 6.433 9.603 1.00 53.28 99 ILE A O 1
ATOM 790 N N . PRO A 1 100 ? -24.581 7.434 7.806 1.00 53.22 100 PRO A N 1
ATOM 791 C CA . PRO A 1 100 ? -25.384 8.328 8.615 1.00 53.22 100 PRO A CA 1
ATOM 792 C C . PRO A 1 100 ? -26.284 7.461 9.496 1.00 53.22 100 PRO A C 1
ATOM 794 O O . PRO A 1 100 ? -27.023 6.615 8.993 1.00 53.22 100 PRO A O 1
ATOM 797 N N . SER A 1 101 ? -26.179 7.620 10.814 1.00 55.81 101 SER A N 1
ATOM 798 C CA . SER A 1 101 ? -27.031 6.912 11.777 1.00 55.81 101 SER A CA 1
ATOM 799 C C . SER A 1 101 ? -28.504 7.312 11.647 1.00 55.81 101 SER A C 1
ATOM 801 O O . SER A 1 101 ? -29.378 6.615 12.152 1.00 55.81 101 SER A O 1
ATOM 803 N N . GLU A 1 102 ? -28.774 8.404 10.935 1.00 56.22 102 GLU A N 1
ATOM 804 C CA . GLU A 1 102 ? -30.104 8.880 10.584 1.00 56.22 102 GLU A CA 1
ATOM 805 C C . GLU A 1 102 ? -30.222 8.993 9.058 1.00 56.22 102 GLU A C 1
ATOM 807 O O . GLU A 1 102 ? -29.240 9.352 8.400 1.00 56.22 102 GLU A O 1
ATOM 812 N N . PRO A 1 103 ? -31.396 8.708 8.467 1.00 56.62 103 PRO A N 1
ATOM 813 C CA . PRO A 1 103 ? -31.647 9.027 7.069 1.00 56.62 103 PRO A CA 1
ATOM 814 C C . PRO A 1 103 ? -31.295 10.494 6.819 1.00 56.62 103 PRO A C 1
ATOM 816 O O . PRO A 1 103 ? -31.754 11.371 7.549 1.00 56.62 103 PRO A O 1
ATOM 819 N N . ILE A 1 104 ? -30.497 10.770 5.786 1.00 59.38 104 ILE A N 1
ATOM 820 C CA .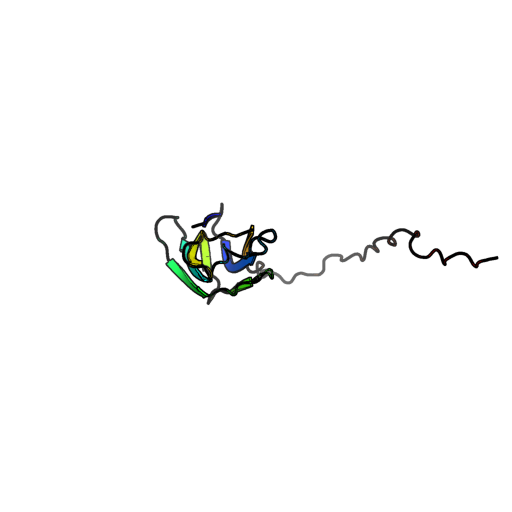 ILE A 1 104 ? -30.332 12.140 5.300 1.00 59.38 104 ILE A CA 1
ATOM 821 C C . ILE A 1 104 ? -31.695 12.545 4.736 1.00 59.38 104 ILE A C 1
ATOM 823 O O . ILE A 1 104 ? -32.006 12.261 3.579 1.00 59.38 104 ILE A O 1
ATOM 827 N N . GLU A 1 105 ? -32.536 13.172 5.557 1.00 59.09 105 GLU A N 1
ATOM 828 C CA . GLU A 1 105 ? -33.648 13.937 5.021 1.00 59.09 105 GLU A CA 1
ATOM 829 C C . GLU A 1 105 ? -33.042 15.023 4.125 1.00 59.09 105 GLU A C 1
ATOM 831 O O . GLU A 1 105 ? -32.116 15.719 4.558 1.00 59.09 105 GLU A O 1
ATOM 836 N N . PRO A 1 106 ? -33.495 15.172 2.869 1.00 55.94 106 PRO A N 1
ATOM 837 C CA . PRO A 1 106 ? -33.017 16.231 2.000 1.00 55.94 106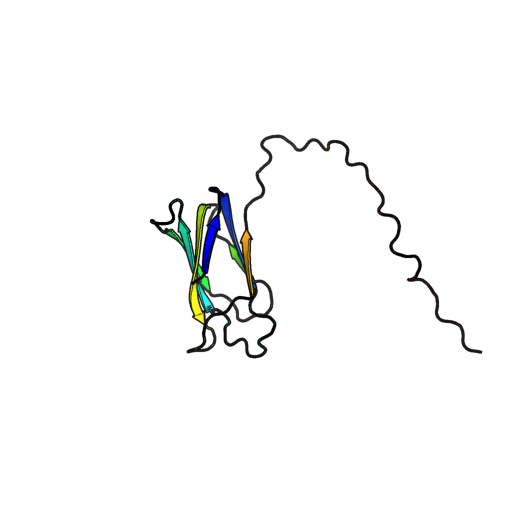 PRO A CA 1
ATOM 838 C C . PRO A 1 106 ? -33.486 17.574 2.566 1.00 55.94 106 PRO A C 1
ATOM 840 O O . PRO A 1 106 ? -34.524 18.109 2.179 1.00 55.94 106 PRO A O 1
ATOM 843 N N . GLN A 1 107 ? -32.726 18.133 3.504 1.00 49.28 107 GLN A N 1
ATOM 844 C CA . GLN A 1 107 ? -32.978 19.465 4.021 1.00 49.28 107 GLN A CA 1
ATOM 845 C C . GLN A 1 107 ? -32.576 20.475 2.955 1.00 49.28 107 GLN A C 1
ATOM 847 O O . GLN A 1 107 ? -31.415 20.851 2.823 1.00 49.28 107 GLN A O 1
ATOM 852 N N . GLY A 1 108 ? -33.564 20.886 2.163 1.00 51.22 108 GLY A N 1
ATOM 853 C CA . GLY A 1 108 ? -33.487 22.099 1.364 1.00 51.22 108 GLY A CA 1
ATOM 854 C C . GLY A 1 108 ? -32.348 22.113 0.350 1.00 51.22 108 GLY A C 1
ATOM 855 O O . GLY A 1 108 ? -31.605 23.091 0.293 1.00 51.22 108 GLY A O 1
ATOM 856 N N . LEU A 1 109 ? -32.247 21.076 -0.492 1.00 46.34 109 LEU A N 1
ATOM 857 C CA . LEU A 1 109 ? -31.552 21.178 -1.780 1.00 46.34 109 LEU A CA 1
ATOM 858 C C . LEU A 1 109 ? -32.255 22.253 -2.626 1.00 46.34 109 LEU A C 1
ATOM 860 O O . LEU A 1 109 ? -33.087 21.967 -3.484 1.00 46.34 109 LEU A O 1
ATOM 864 N N . GLN A 1 110 ? -31.943 23.521 -2.367 1.00 46.03 110 GLN A N 1
ATOM 865 C CA . GLN A 1 110 ? -32.199 24.581 -3.321 1.00 46.03 110 GLN A CA 1
ATOM 866 C C . GLN A 1 110 ? -31.216 24.369 -4.459 1.00 46.03 110 GLN A C 1
ATOM 868 O O . GLN A 1 110 ? -30.013 24.594 -4.321 1.00 46.03 110 GLN A O 1
ATOM 873 N N . TYR A 1 111 ? -31.748 23.911 -5.589 1.00 49.94 111 TYR A N 1
ATOM 874 C CA . TYR A 1 111 ? -31.053 23.981 -6.858 1.00 49.94 111 TYR A CA 1
ATOM 875 C C . TYR A 1 111 ? -30.667 25.443 -7.093 1.00 49.94 111 TYR A C 1
ATOM 877 O O . TYR A 1 111 ? -31.512 26.286 -7.396 1.00 49.94 111 TYR A O 1
ATOM 885 N N . ARG A 1 112 ? -29.391 25.760 -6.877 1.00 46.03 112 ARG A N 1
ATOM 886 C CA . ARG A 1 112 ? -28.823 27.057 -7.209 1.00 46.03 112 ARG A CA 1
ATOM 887 C C . ARG A 1 112 ? -28.208 26.880 -8.592 1.00 46.03 112 ARG A C 1
ATOM 889 O O . ARG A 1 112 ? -27.153 26.252 -8.673 1.00 46.03 112 ARG A O 1
ATOM 896 N N . PRO A 1 113 ? -28.852 27.343 -9.676 1.00 49.56 113 PRO A N 1
ATOM 897 C CA . PRO A 1 113 ? -28.210 27.316 -10.977 1.00 49.56 113 PRO A CA 1
ATOM 898 C C . PRO A 1 113 ? -26.915 28.115 -10.847 1.00 49.56 113 PRO A C 1
ATOM 900 O O . PRO A 1 113 ? -26.933 29.311 -10.547 1.00 49.56 113 PRO A O 1
ATOM 903 N N . THR A 1 114 ? -25.776 27.443 -10.999 1.00 46.78 114 THR A N 1
ATOM 904 C CA . THR A 1 114 ? -24.525 28.136 -11.275 1.00 46.78 114 THR A CA 1
ATOM 905 C C . THR A 1 114 ? -24.748 28.834 -12.603 1.00 46.78 114 THR A C 1
ATOM 907 O O . THR A 1 114 ? -24.995 28.171 -13.611 1.00 46.78 114 THR A O 1
ATOM 910 N N . GLY A 1 115 ? -24.773 30.168 -12.567 1.00 43.94 115 GLY A N 1
ATOM 911 C CA . GLY A 1 115 ? -24.865 30.987 -13.765 1.00 43.94 115 GLY A CA 1
ATOM 912 C C . GLY A 1 115 ? -23.855 30.497 -14.794 1.00 43.94 115 GLY A C 1
ATOM 913 O O . GLY A 1 115 ? -22.756 30.079 -14.430 1.00 43.94 115 GLY A O 1
ATOM 914 N N . TYR A 1 116 ? -24.300 30.486 -16.046 1.00 46.03 116 TYR A N 1
ATOM 915 C CA . TYR A 1 116 ? -23.547 30.097 -17.226 1.00 46.03 116 TYR A CA 1
ATOM 916 C C . TYR A 1 116 ? -22.051 30.415 -17.106 1.00 46.03 116 TYR A C 1
ATOM 918 O O . TYR A 1 116 ? -21.660 31.536 -16.774 1.00 46.03 116 TYR A O 1
ATOM 926 N N . SER A 1 117 ? -21.232 29.408 -17.408 1.00 46.78 117 SER A N 1
ATOM 927 C CA . SER A 1 117 ? -19.857 29.568 -17.874 1.00 46.78 117 SER A CA 1
ATOM 928 C C . SER A 1 117 ? -19.796 30.734 -18.868 1.00 46.78 117 SER A C 1
ATOM 930 O O . SER A 1 117 ? -20.719 30.876 -19.668 1.00 46.78 117 SER A O 1
ATOM 932 N N . SER A 1 118 ? -18.750 31.561 -18.786 1.00 49.00 118 SER A N 1
ATOM 933 C CA . SER A 1 118 ? -18.551 32.783 -19.579 1.00 49.00 118 SER A CA 1
ATOM 934 C C . SER A 1 118 ? -19.133 32.734 -21.004 1.00 49.00 118 SER A C 1
ATOM 936 O O . SER A 1 118 ? -18.917 31.742 -21.702 1.00 49.00 118 SER A O 1
ATOM 938 N N . PRO A 1 119 ? -19.779 33.816 -21.483 1.00 48.44 119 PRO A N 1
ATOM 939 C CA . PRO A 1 119 ? -20.370 33.894 -22.824 1.00 48.44 119 PRO A CA 1
ATOM 940 C C . PRO A 1 119 ? -19.346 33.914 -23.978 1.00 48.44 119 PRO A C 1
ATOM 942 O O . PRO A 1 119 ? -19.735 34.074 -25.128 1.00 48.44 119 PRO A O 1
ATOM 945 N N . ASP A 1 120 ? -18.055 33.721 -23.701 1.00 54.41 120 ASP A N 1
ATOM 946 C CA . ASP A 1 120 ? -16.970 33.856 -24.683 1.00 54.41 120 ASP A CA 1
ATOM 947 C C . ASP A 1 120 ? -16.667 32.561 -25.463 1.00 54.41 120 ASP A C 1
ATOM 949 O O . ASP A 1 120 ? -15.660 32.474 -26.162 1.00 54.41 120 ASP A O 1
ATOM 953 N N . ILE A 1 121 ? -17.516 31.534 -25.356 1.00 57.78 121 ILE A N 1
ATOM 954 C CA . ILE A 1 121 ? -17.411 30.305 -26.159 1.00 57.78 121 ILE A CA 1
ATOM 955 C C . ILE A 1 121 ? -18.678 30.145 -27.003 1.00 57.78 121 ILE A C 1
ATOM 957 O O . ILE A 1 121 ? -19.396 29.163 -26.870 1.00 57.78 121 ILE A O 1
ATOM 961 N N . ASP A 1 122 ? -18.981 31.145 -27.831 1.00 60.66 122 ASP A N 1
ATOM 962 C CA . ASP A 1 122 ? -19.786 30.940 -29.046 1.00 60.66 122 ASP A CA 1
ATOM 963 C C . ASP A 1 122 ? -19.601 32.078 -30.072 1.00 60.66 122 ASP A C 1
ATOM 965 O O . ASP A 1 122 ? -20.542 32.534 -30.722 1.00 60.66 122 ASP A O 1
ATOM 969 N N . GLU A 1 123 ? -18.366 32.566 -30.247 1.00 52.81 123 GLU A N 1
ATOM 970 C CA . GLU A 1 123 ? -18.061 33.418 -31.400 1.00 52.81 123 GLU A CA 1
ATOM 971 C C . GLU A 1 123 ? -17.799 32.524 -32.621 1.00 52.81 123 GLU A C 1
ATOM 973 O O . GLU A 1 123 ? -16.762 31.867 -32.743 1.00 52.81 123 GLU A O 1
ATOM 978 N N . ALA A 1 124 ? -18.782 32.458 -33.523 1.00 56.34 124 ALA A N 1
ATOM 979 C CA . ALA A 1 124 ? -18.607 31.846 -34.833 1.00 56.34 124 ALA A CA 1
ATOM 980 C C . ALA A 1 124 ? -17.455 32.549 -35.581 1.00 56.34 124 ALA A C 1
ATOM 982 O O . ALA A 1 124 ? -17.382 33.780 -35.561 1.00 56.34 124 ALA A O 1
ATOM 983 N N . PRO A 1 125 ? -16.559 31.813 -36.266 1.00 55.75 125 PRO A N 1
ATOM 984 C CA . PRO A 1 125 ? -15.439 32.435 -36.961 1.00 55.75 125 PRO A CA 1
ATOM 985 C C . PRO A 1 125 ? -15.944 33.389 -38.060 1.00 55.75 125 PRO A C 1
ATOM 987 O O . PRO A 1 125 ? -16.910 33.054 -38.755 1.00 55.75 125 PRO A O 1
ATOM 990 N N . PRO A 1 126 ? -15.307 34.561 -38.256 1.00 56.34 126 PRO A N 1
ATOM 991 C CA . PRO A 1 126 ? -15.734 35.509 -39.275 1.00 56.34 126 PRO A CA 1
ATOM 992 C C . PRO A 1 126 ? -15.621 34.898 -40.676 1.00 56.34 126 PRO A C 1
ATOM 994 O O . PRO A 1 126 ? -14.637 34.238 -41.020 1.00 56.34 126 PRO A O 1
ATOM 997 N N . ALA A 1 127 ? -16.651 35.128 -41.492 1.00 50.28 127 ALA A N 1
ATOM 998 C CA . ALA A 1 127 ? -16.665 34.749 -42.896 1.00 50.28 127 ALA A CA 1
ATOM 999 C C . ALA A 1 127 ? -15.639 35.586 -43.676 1.00 50.28 127 ALA A C 1
ATOM 1001 O O . ALA A 1 127 ? -15.662 36.815 -43.624 1.00 50.28 127 ALA A O 1
ATOM 1002 N N . TRP A 1 128 ? -14.744 34.910 -44.395 1.00 51.03 128 TRP A N 1
ATOM 1003 C CA . TRP A 1 128 ? -13.737 35.525 -45.257 1.00 51.03 128 TRP A CA 1
ATOM 1004 C C . TRP A 1 128 ? -14.402 36.341 -46.382 1.00 51.03 128 TRP A C 1
ATOM 1006 O O . TRP A 1 128 ? -15.257 35.809 -47.096 1.00 51.03 128 TRP A O 1
ATOM 1016 N N . GLN A 1 129 ? -13.988 37.601 -46.553 1.00 44.28 129 GLN A N 1
ATOM 1017 C CA . GLN A 1 129 ? -14.154 38.388 -47.783 1.00 44.28 129 GLN A CA 1
ATOM 1018 C C . GLN A 1 129 ? -12.780 38.732 -48.347 1.00 44.28 129 GLN A C 1
ATOM 1020 O O . GLN A 1 129 ? -11.895 39.088 -47.535 1.00 44.28 129 GLN A O 1
#

Sequence (129 aa):
MSEFKFPDKIPIDGLILLNCQNDRFRLGDIKDFVTELSEDGSTWQEVVRGTLSSTFNPQIIRFPKTYH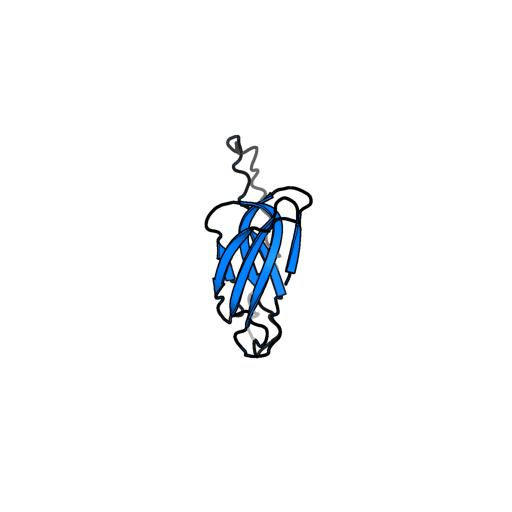ASHLRFKPLSTHVLGSIPTIAELSVISPLPIPSEPIEPQGLQYRPTGYSSPDIDEAPPAWQ